Protein AF-G7WCB1-F1 (afdb_monomer_lite)

Radius of gyration: 24.81 Å; chains: 1; bounding box: 70×28×88 Å

Secondary structure (DSSP, 8-state):
-----------THHHHHHHHHHHHHHHHHHHHHHHHHHHHHHHHHHHHHHHHHHHHHHHHHSS-HHHHHHHHHHHHHHHHHHHHHHHHHHHHH-GGGEES---S-HHHHHHHHH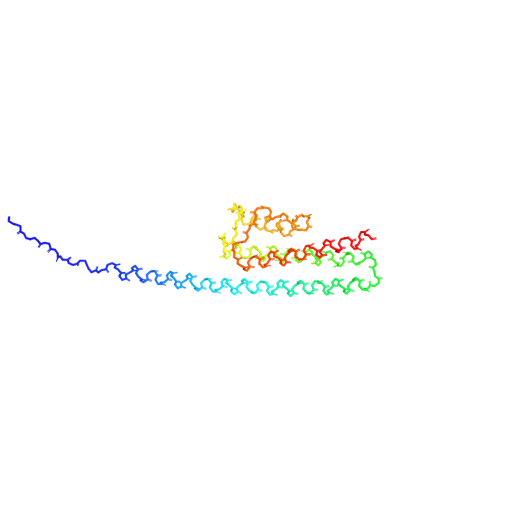HHHHHTTTT---TT-EE-SHHHHHHHHHHHHHHHHHHHHHHHHH-

Structure (mmCIF, N/CA/C/O backbone):
data_AF-G7WCB1-F1
#
_entry.id   AF-G7WCB1-F1
#
loop_
_atom_site.group_PDB
_atom_site.id
_atom_site.type_symbol
_atom_site.label_atom_id
_atom_site.label_alt_id
_atom_site.label_comp_id
_atom_site.label_asym_id
_atom_site.label_entity_id
_atom_site.label_seq_id
_atom_site.pdbx_PDB_ins_code
_atom_site.Cartn_x
_atom_site.Cartn_y
_atom_site.Cartn_z
_atom_site.occupancy
_atom_site.B_iso_or_equiv
_atom_site.auth_seq_id
_atom_site.auth_comp_id
_atom_site.auth_asym_id
_atom_site.auth_atom_id
_atom_site.pdbx_PDB_model_num
ATOM 1 N N . MET A 1 1 ? -50.004 7.196 64.448 1.00 37.66 1 MET A N 1
ATOM 2 C CA . MET A 1 1 ? -49.401 5.902 64.830 1.00 37.66 1 MET A CA 1
ATOM 3 C C . MET A 1 1 ? -48.931 5.221 63.552 1.00 37.66 1 MET A C 1
ATOM 5 O O . MET A 1 1 ? -49.702 5.126 62.610 1.00 37.66 1 MET A O 1
ATOM 9 N N . VAL A 1 2 ? -47.639 4.913 63.493 1.00 41.22 2 VAL A N 1
ATOM 10 C CA . VAL A 1 2 ? -46.861 4.456 62.329 1.00 41.22 2 VAL A CA 1
ATOM 11 C C . VAL A 1 2 ? -47.024 2.944 62.116 1.00 41.22 2 VAL A C 1
ATOM 13 O O . VAL A 1 2 ? -47.045 2.208 63.094 1.00 41.22 2 VAL A O 1
ATOM 16 N N . SER A 1 3 ? -47.085 2.483 60.862 1.00 39.31 3 SER A N 1
ATOM 17 C CA . SER A 1 3 ? -46.546 1.182 60.389 1.00 39.31 3 SER A CA 1
ATOM 18 C C . SER A 1 3 ? -46.687 1.111 58.855 1.00 39.31 3 SER A C 1
ATOM 20 O O . SER A 1 3 ? -47.781 1.040 58.312 1.00 39.31 3 SER A O 1
ATOM 22 N N . SER A 1 4 ? -45.626 1.465 58.122 1.00 43.16 4 SER A N 1
ATOM 23 C CA . SER A 1 4 ? -44.654 0.535 57.503 1.00 43.16 4 SER A CA 1
ATOM 24 C C . SER A 1 4 ? -45.212 -0.148 56.240 1.00 43.16 4 SER A C 1
ATOM 26 O O . SER A 1 4 ? -46.065 -1.021 56.328 1.00 43.16 4 SER A O 1
ATOM 28 N N . LEU A 1 5 ? -44.899 0.352 55.040 1.00 49.84 5 LEU A N 1
ATOM 29 C CA . LEU A 1 5 ? -43.699 0.032 54.239 1.00 49.84 5 LEU A CA 1
ATOM 30 C C . LEU A 1 5 ? -43.653 -1.419 53.722 1.00 49.84 5 LEU A C 1
ATOM 32 O O . LEU A 1 5 ? -43.781 -2.362 54.488 1.00 49.84 5 LEU A O 1
ATOM 36 N N . LEU A 1 6 ? -43.314 -1.525 52.427 1.00 45.75 6 LEU A N 1
ATOM 37 C CA . LEU A 1 6 ? -42.836 -2.702 51.677 1.00 45.75 6 LEU A CA 1
ATOM 38 C C . LEU A 1 6 ? -43.888 -3.544 50.938 1.00 45.75 6 LEU A C 1
ATOM 40 O O . LEU A 1 6 ? -44.102 -4.715 51.236 1.00 45.75 6 LEU A O 1
ATOM 44 N N . ARG A 1 7 ? -44.406 -3.007 49.823 1.00 41.66 7 ARG A N 1
ATOM 45 C CA . ARG A 1 7 ? -44.806 -3.854 48.686 1.00 41.66 7 ARG A CA 1
ATOM 46 C C . ARG A 1 7 ? -43.682 -3.883 47.649 1.00 41.66 7 ARG A C 1
ATOM 48 O O . ARG A 1 7 ? -43.536 -2.987 46.825 1.00 41.66 7 ARG A O 1
ATOM 55 N N . GLN A 1 8 ? -42.851 -4.909 47.815 1.00 41.31 8 GLN A N 1
ATOM 56 C CA . GLN A 1 8 ? -41.834 -5.472 46.924 1.00 41.31 8 GLN A CA 1
ATOM 57 C C . GLN A 1 8 ? -41.757 -4.893 45.496 1.00 41.31 8 GLN A C 1
ATOM 59 O O . GLN A 1 8 ? -42.521 -5.269 44.607 1.00 41.31 8 GLN A O 1
ATOM 64 N N . ARG A 1 9 ? -40.713 -4.094 45.236 1.00 43.03 9 ARG A N 1
ATOM 65 C CA . ARG A 1 9 ? -40.069 -4.050 43.915 1.00 43.03 9 ARG A CA 1
ATOM 66 C C . ARG A 1 9 ? -39.324 -5.373 43.716 1.00 43.03 9 ARG A C 1
ATOM 68 O O . ARG A 1 9 ? -38.321 -5.612 44.382 1.00 43.03 9 ARG A O 1
ATOM 75 N N . LYS A 1 10 ? -39.805 -6.223 42.805 1.00 44.78 10 LYS A N 1
ATOM 76 C CA . LYS A 1 10 ? -39.015 -7.327 42.231 1.00 44.78 10 LYS A CA 1
ATOM 77 C C . LYS A 1 10 ? -37.802 -6.766 41.457 1.00 44.78 10 LYS A C 1
ATOM 79 O O . LYS A 1 10 ? -37.859 -5.628 40.984 1.00 44.78 10 LYS A O 1
ATOM 84 N N . PRO A 1 11 ? -36.694 -7.521 41.372 1.00 43.47 11 PRO A N 1
ATOM 85 C CA . PRO A 1 11 ? -35.354 -6.966 41.221 1.00 43.47 11 PRO A CA 1
ATOM 86 C C . PRO A 1 11 ? -35.063 -6.507 39.787 1.00 43.47 11 PRO A C 1
ATOM 88 O O . PRO A 1 11 ? -35.188 -7.266 38.830 1.00 43.47 11 PRO A O 1
ATOM 91 N N . ARG A 1 12 ? -34.601 -5.257 39.663 1.00 48.31 12 ARG A N 1
ATOM 92 C CA . ARG A 1 12 ? -34.030 -4.653 38.442 1.00 48.31 12 ARG A CA 1
ATOM 93 C C . ARG A 1 12 ? -32.692 -5.285 38.010 1.00 48.31 12 ARG A C 1
ATOM 95 O O . ARG A 1 12 ? -32.191 -4.940 36.946 1.00 48.31 12 ARG A O 1
ATOM 102 N N . GLU A 1 13 ? -32.109 -6.179 38.808 1.00 49.97 13 GLU A N 1
ATOM 103 C CA . GLU A 1 13 ? -30.800 -6.796 38.534 1.00 49.97 13 GLU A CA 1
ATOM 104 C C . GLU A 1 13 ? -30.814 -7.735 37.326 1.00 49.97 13 GLU A C 1
ATOM 106 O O . GLU A 1 13 ? -29.880 -7.722 36.529 1.00 49.97 13 GLU A O 1
ATOM 111 N N . ASN A 1 14 ? -31.900 -8.486 37.124 1.00 45.72 14 ASN A N 1
ATOM 112 C CA . ASN A 1 14 ? -31.936 -9.514 36.080 1.00 45.72 14 ASN A CA 1
ATOM 113 C C . ASN A 1 14 ? -31.971 -8.920 34.655 1.00 45.72 14 ASN A C 1
ATOM 115 O O . ASN A 1 14 ? -31.494 -9.527 33.705 1.00 45.72 14 ASN A O 1
ATOM 119 N N . TYR A 1 15 ? -32.484 -7.693 34.507 1.00 46.84 15 TYR A N 1
ATOM 120 C CA . TYR A 1 15 ? -32.500 -6.982 33.223 1.00 46.84 15 TYR A CA 1
ATOM 121 C C . TYR A 1 15 ? -31.129 -6.378 32.888 1.00 46.84 15 TYR A C 1
ATOM 123 O O . TYR A 1 15 ? -30.715 -6.375 31.735 1.00 46.84 15 TYR A O 1
ATOM 131 N N . LYS A 1 16 ? -30.392 -5.903 33.902 1.00 45.62 16 LYS A N 1
ATOM 132 C CA . LYS A 1 16 ? -29.039 -5.356 33.728 1.00 45.62 16 LYS A CA 1
ATOM 133 C C . LYS A 1 16 ? -28.039 -6.441 33.327 1.00 45.62 16 LYS A C 1
ATOM 135 O O . LYS A 1 16 ? -27.214 -6.198 32.457 1.00 45.62 16 LYS A O 1
ATOM 140 N N . ASN A 1 17 ? -28.150 -7.633 33.916 1.00 47.75 17 ASN A N 1
ATOM 141 C CA . ASN A 1 17 ? -27.281 -8.757 33.570 1.00 47.75 17 ASN A CA 1
ATOM 142 C C . ASN A 1 17 ? -27.559 -9.296 32.165 1.00 47.75 17 ASN A C 1
ATOM 144 O O . ASN A 1 17 ? -26.605 -9.505 31.432 1.00 47.75 17 ASN A O 1
ATOM 148 N N . LYS A 1 18 ? -28.828 -9.403 31.744 1.00 46.19 18 LYS A N 1
ATOM 149 C CA . LYS A 1 18 ? -29.171 -9.801 30.367 1.00 46.19 18 LYS A CA 1
ATOM 150 C C . LYS A 1 18 ? -28.681 -8.814 29.310 1.00 46.19 18 LYS A C 1
ATOM 152 O O . LYS A 1 18 ? -28.130 -9.232 28.304 1.00 46.19 18 LYS A O 1
ATOM 157 N N . VAL A 1 19 ? -28.842 -7.511 29.553 1.00 56.75 19 VAL A N 1
ATOM 158 C CA . VAL A 1 19 ? -28.339 -6.475 28.635 1.00 56.75 19 VAL A CA 1
ATOM 159 C C . VAL A 1 19 ? -26.809 -6.488 28.592 1.00 56.75 19 VAL A C 1
ATOM 161 O O . VAL A 1 19 ? -26.233 -6.366 27.521 1.00 56.75 19 VAL A O 1
ATOM 164 N N . ASN A 1 20 ? -26.134 -6.694 29.725 1.00 49.81 20 ASN A N 1
ATOM 165 C CA . ASN A 1 20 ? -24.676 -6.816 29.749 1.00 49.81 20 ASN A CA 1
ATOM 166 C C . ASN A 1 20 ? -24.180 -8.109 29.078 1.00 49.81 20 ASN A C 1
ATOM 168 O O . ASN A 1 20 ? -23.150 -8.074 28.413 1.00 49.81 20 ASN A O 1
ATOM 172 N N . GLU A 1 21 ? -24.893 -9.230 29.205 1.00 52.34 21 GLU A N 1
ATOM 173 C CA . GLU A 1 21 ? -24.608 -10.470 28.469 1.00 52.34 21 GLU A CA 1
ATOM 174 C C . GLU A 1 21 ? -24.830 -10.300 26.963 1.00 52.34 21 GLU A C 1
ATOM 176 O O . GLU A 1 21 ? -23.947 -10.627 26.185 1.00 52.34 21 GLU A O 1
ATOM 181 N N . GLU A 1 22 ? -25.943 -9.715 26.524 1.00 50.59 22 GLU A N 1
ATOM 182 C CA . GLU A 1 22 ? -26.209 -9.498 25.094 1.00 50.59 22 GLU A CA 1
ATOM 183 C C . GLU A 1 22 ? -25.218 -8.501 24.468 1.00 50.59 22 GLU A C 1
ATOM 185 O O . GLU A 1 22 ? -24.702 -8.748 23.378 1.00 50.59 22 GLU A O 1
ATOM 190 N N . VAL A 1 23 ? -24.862 -7.426 25.183 1.00 55.69 23 VAL A N 1
ATOM 191 C CA . VAL A 1 23 ? -23.849 -6.451 24.741 1.00 55.69 23 VAL A CA 1
ATOM 192 C C . VAL A 1 23 ? -22.446 -7.060 24.754 1.00 55.69 23 VAL A C 1
ATOM 194 O O . VAL A 1 23 ? -21.667 -6.801 23.837 1.00 55.69 23 VAL A O 1
ATOM 197 N N . SER A 1 24 ? -22.106 -7.888 25.749 1.00 50.09 24 SER A N 1
ATOM 198 C CA . SER A 1 24 ? -20.805 -8.573 25.797 1.00 50.09 24 SER A CA 1
ATOM 199 C C . SER A 1 24 ? -20.681 -9.660 24.730 1.00 50.09 24 SER A C 1
ATOM 201 O O . SER A 1 24 ? -19.624 -9.788 24.124 1.00 50.09 24 SER A O 1
ATOM 203 N N . VAL A 1 25 ? -21.755 -10.385 24.415 1.00 50.66 25 VAL A N 1
ATOM 204 C CA . VAL A 1 25 ? -21.764 -11.385 23.340 1.00 50.66 25 VAL A CA 1
ATOM 205 C C . VAL A 1 25 ? -21.700 -10.710 21.966 1.00 50.66 25 VAL A C 1
ATOM 207 O O . VAL A 1 25 ? -20.874 -11.110 21.149 1.00 50.66 25 VAL A O 1
ATOM 210 N N . GLN A 1 26 ? -22.455 -9.629 21.725 1.00 49.19 26 GLN A N 1
ATOM 211 C CA . GLN A 1 26 ? -22.353 -8.860 20.476 1.00 49.19 26 GLN A CA 1
ATOM 212 C C . GLN A 1 26 ? -20.978 -8.211 20.294 1.00 49.19 26 GLN A C 1
ATOM 214 O O . GLN A 1 26 ? -20.417 -8.269 19.200 1.00 49.19 26 GLN A O 1
ATOM 219 N N . THR A 1 27 ? -20.386 -7.629 21.340 1.00 52.06 27 THR A N 1
ATOM 220 C CA . THR A 1 27 ? -19.023 -7.070 21.246 1.00 52.06 27 THR A CA 1
ATOM 221 C C . THR A 1 27 ? -17.968 -8.155 21.020 1.00 52.06 27 THR A C 1
ATOM 223 O O . THR A 1 27 ? -17.018 -7.927 20.272 1.00 52.06 27 THR A O 1
ATOM 226 N N . LEU A 1 28 ? -18.148 -9.355 21.577 1.00 46.34 28 LEU A N 1
ATOM 227 C CA . LEU A 1 28 ? -17.211 -10.473 21.429 1.00 46.34 28 LEU A CA 1
ATOM 228 C C . LEU A 1 28 ? -17.332 -11.181 20.065 1.00 46.34 28 LEU A C 1
ATOM 230 O O . LEU A 1 28 ? -16.314 -11.579 19.492 1.00 46.34 28 LEU A O 1
ATOM 234 N N . GLU A 1 29 ? -18.536 -11.278 19.492 1.00 52.03 29 GLU A N 1
ATOM 235 C CA . GLU A 1 29 ? -18.742 -11.733 18.108 1.00 52.03 29 GLU A CA 1
ATOM 236 C C . GLU A 1 29 ? -18.216 -10.721 17.085 1.00 52.03 29 GLU A C 1
ATOM 238 O O . GLU A 1 29 ? -17.501 -11.108 16.156 1.00 52.03 29 GLU A O 1
ATOM 243 N N . THR A 1 30 ? -18.474 -9.425 17.295 1.00 56.69 30 THR A N 1
ATOM 244 C CA . THR A 1 30 ? -17.937 -8.348 16.443 1.00 56.69 30 THR A CA 1
ATOM 245 C C . THR A 1 30 ? -16.406 -8.320 16.504 1.00 56.69 30 THR A C 1
ATOM 247 O O . THR A 1 30 ? -15.744 -8.199 15.476 1.00 56.69 30 THR A O 1
ATOM 250 N N . SER A 1 31 ? -15.826 -8.540 17.690 1.00 60.78 31 SER A N 1
ATOM 251 C CA . SER A 1 31 ? -14.376 -8.640 17.886 1.00 60.78 31 SER A CA 1
ATOM 252 C C . SER A 1 31 ? -13.768 -9.843 17.153 1.00 60.78 31 SER A C 1
ATOM 254 O O . SER A 1 31 ? -12.779 -9.689 16.439 1.00 60.78 31 SER A O 1
ATOM 256 N N . ARG A 1 32 ? -14.377 -11.038 17.231 1.00 67.50 32 ARG A N 1
ATOM 257 C CA . ARG A 1 32 ? -13.904 -12.215 16.471 1.00 67.50 32 ARG A CA 1
ATOM 258 C C . ARG A 1 32 ? -14.031 -12.039 14.958 1.00 67.50 32 ARG A C 1
ATOM 260 O O . ARG A 1 32 ? -13.155 -12.505 14.231 1.00 67.50 32 ARG A O 1
ATOM 267 N N . GLY A 1 33 ? -15.106 -11.409 14.483 1.00 72.75 33 GLY A N 1
ATOM 268 C CA . GLY A 1 33 ? -15.288 -11.085 13.065 1.00 72.75 33 GLY A CA 1
ATOM 269 C C . GLY A 1 33 ? -14.217 -10.120 12.558 1.00 72.75 33 GLY A C 1
ATOM 270 O O . GLY A 1 33 ? -13.627 -10.355 11.507 1.00 72.75 33 GLY A O 1
ATOM 271 N N . PHE A 1 34 ? -13.897 -9.103 13.357 1.00 78.75 34 PHE A N 1
ATOM 272 C CA . PHE A 1 34 ? -12.851 -8.129 13.064 1.00 78.75 34 PHE A CA 1
ATOM 273 C C . PHE A 1 34 ? -11.458 -8.769 12.953 1.00 78.75 34 PHE A C 1
ATOM 275 O O . PHE A 1 34 ? -10.773 -8.548 11.961 1.00 78.75 34 PHE A O 1
ATOM 282 N N . TYR A 1 35 ? -11.063 -9.649 13.881 1.00 78.31 35 TYR A N 1
ATOM 283 C CA . TYR A 1 35 ? -9.770 -10.349 13.779 1.00 78.31 35 TYR A CA 1
ATOM 284 C C . TYR A 1 35 ? -9.666 -11.255 12.545 1.00 78.31 35 TYR A C 1
ATOM 286 O O . TYR A 1 35 ? -8.594 -11.384 11.956 1.00 78.31 35 TYR A O 1
ATOM 294 N N . LYS A 1 36 ? -10.771 -11.893 12.138 1.00 82.44 36 LYS A N 1
ATOM 295 C CA . LYS A 1 36 ? -10.805 -12.682 10.897 1.00 82.44 36 LYS A CA 1
ATOM 296 C C . LYS A 1 36 ? -10.650 -11.797 9.664 1.00 82.44 36 LYS A C 1
ATOM 298 O O . LYS A 1 36 ? -9.974 -12.209 8.728 1.00 82.44 36 LYS A O 1
ATOM 303 N N . LEU A 1 37 ? -11.257 -10.609 9.673 1.00 85.62 37 LEU A N 1
ATOM 304 C CA . LEU A 1 37 ? -11.102 -9.624 8.608 1.00 85.62 37 LEU A CA 1
ATOM 305 C C . LEU A 1 37 ? -9.658 -9.117 8.536 1.00 85.62 37 LEU A C 1
ATOM 307 O O . LEU A 1 37 ? -9.081 -9.140 7.460 1.00 85.62 37 LEU A O 1
ATOM 311 N N . GLU A 1 38 ? -9.048 -8.743 9.664 1.00 83.12 38 GLU A N 1
ATOM 312 C CA . GLU A 1 38 ? -7.636 -8.334 9.705 1.00 83.12 38 GLU A CA 1
ATOM 313 C C . GLU A 1 38 ? -6.711 -9.421 9.148 1.00 83.12 38 GLU A C 1
ATOM 315 O O . GLU A 1 38 ? -5.827 -9.135 8.345 1.00 83.12 38 GLU A O 1
ATOM 320 N N . LEU A 1 39 ? -6.915 -10.678 9.551 1.00 86.12 39 LEU A N 1
ATOM 321 C CA . LEU A 1 39 ? -6.131 -11.799 9.038 1.00 86.12 39 LEU A CA 1
ATOM 322 C C . LEU A 1 39 ? -6.346 -11.997 7.531 1.00 86.12 39 LEU A C 1
ATOM 324 O O . LEU A 1 39 ? -5.386 -12.227 6.803 1.00 86.12 39 LEU A O 1
ATOM 328 N N . PHE A 1 40 ? -7.592 -11.903 7.064 1.00 89.06 40 PHE A N 1
ATOM 329 C CA . PHE A 1 40 ? -7.919 -12.022 5.646 1.00 89.06 40 PHE A CA 1
ATOM 330 C C . PHE A 1 40 ? -7.250 -10.928 4.811 1.00 89.06 40 PHE A C 1
ATOM 332 O O . PHE A 1 40 ? -6.674 -11.247 3.775 1.00 89.06 40 PHE A O 1
ATOM 339 N N . LEU A 1 41 ? -7.293 -9.675 5.275 1.00 88.00 41 LEU A N 1
ATOM 340 C CA . LEU A 1 41 ? -6.669 -8.547 4.587 1.00 88.00 41 LEU A CA 1
ATOM 341 C C . LEU A 1 41 ? -5.155 -8.734 4.514 1.00 88.00 41 LEU A C 1
ATOM 343 O O . LEU A 1 41 ? -4.638 -8.771 3.415 1.00 88.00 41 LEU A O 1
ATOM 347 N N . ASN A 1 42 ? -4.470 -9.028 5.625 1.00 87.19 42 ASN A N 1
ATOM 348 C CA . ASN A 1 42 ? -3.019 -9.282 5.580 1.00 87.19 42 ASN A CA 1
ATOM 349 C C . ASN A 1 42 ? -2.649 -10.446 4.632 1.00 87.19 42 ASN A C 1
ATOM 351 O O . ASN A 1 42 ? -1.691 -10.367 3.871 1.00 87.19 42 ASN A O 1
ATOM 355 N N . ILE A 1 43 ? -3.423 -11.542 4.612 1.00 89.81 43 ILE A N 1
ATOM 356 C CA . ILE A 1 43 ? -3.175 -12.641 3.658 1.00 89.81 43 ILE A CA 1
ATOM 357 C C . ILE A 1 43 ? -3.357 -12.164 2.209 1.00 89.81 43 ILE A C 1
ATOM 359 O O . ILE A 1 43 ? -2.562 -12.530 1.341 1.00 89.81 43 ILE A O 1
ATOM 363 N N . LEU A 1 44 ? -4.394 -11.368 1.941 1.00 89.81 44 LEU A N 1
ATOM 364 C CA . LEU A 1 44 ? -4.653 -10.794 0.623 1.00 89.81 44 LEU A CA 1
ATOM 365 C C . LEU A 1 44 ? -3.498 -9.883 0.188 1.00 89.81 44 LEU A C 1
ATOM 367 O O . LEU A 1 44 ? -2.994 -10.052 -0.923 1.00 89.81 44 LEU A O 1
ATOM 371 N N . SER A 1 45 ? -3.043 -8.995 1.071 1.00 87.56 45 SER A N 1
ATOM 372 C CA . SER A 1 45 ? -1.927 -8.078 0.850 1.00 87.56 45 SER A CA 1
ATOM 373 C C . SER A 1 45 ? -0.632 -8.837 0.544 1.00 87.56 45 SER A C 1
ATOM 375 O O . SER A 1 45 ? 0.028 -8.535 -0.448 1.00 87.56 45 SER A O 1
ATOM 377 N N . ILE A 1 46 ? -0.306 -9.901 1.290 1.00 89.50 46 ILE A N 1
ATOM 378 C CA . ILE A 1 46 ? 0.861 -10.763 1.013 1.00 89.50 46 ILE A CA 1
ATOM 379 C C . ILE A 1 46 ? 0.768 -11.410 -0.375 1.00 89.50 46 ILE A C 1
ATOM 381 O O . ILE A 1 46 ? 1.755 -11.437 -1.115 1.00 89.50 46 ILE A O 1
ATOM 385 N N . ILE A 1 47 ? -0.399 -11.947 -0.746 1.00 91.06 47 ILE A N 1
ATOM 386 C CA . ILE A 1 47 ? -0.598 -12.575 -2.062 1.00 91.06 47 ILE A CA 1
ATOM 387 C C . ILE A 1 47 ? -0.461 -11.531 -3.174 1.00 91.06 47 ILE A C 1
ATOM 389 O O . ILE A 1 47 ? 0.199 -11.791 -4.182 1.00 91.06 47 ILE A O 1
ATOM 393 N N . ALA A 1 48 ? -1.050 -10.350 -2.987 1.00 89.50 48 ALA A N 1
ATOM 394 C CA . ALA A 1 48 ? -0.967 -9.247 -3.934 1.00 89.50 48 ALA A CA 1
ATOM 395 C C . ALA A 1 48 ? 0.477 -8.751 -4.097 1.00 89.50 48 ALA A C 1
ATOM 397 O O . ALA A 1 48 ? 0.932 -8.555 -5.224 1.00 89.50 48 ALA A O 1
ATOM 398 N N . LEU A 1 49 ? 1.224 -8.637 -2.995 1.00 88.81 49 LEU A N 1
ATOM 399 C CA . LEU A 1 49 ? 2.644 -8.295 -2.991 1.00 88.81 49 LEU A CA 1
ATOM 400 C C . LEU A 1 49 ? 3.473 -9.326 -3.750 1.00 88.81 49 LEU A C 1
ATOM 402 O O . LEU A 1 49 ? 4.211 -8.962 -4.661 1.00 88.81 49 LEU A O 1
ATOM 406 N N . ALA A 1 50 ? 3.314 -10.611 -3.430 1.00 89.25 50 ALA A N 1
ATOM 407 C CA . ALA A 1 50 ? 4.034 -11.685 -4.104 1.00 89.25 50 ALA A CA 1
ATOM 408 C C . ALA A 1 50 ? 3.727 -11.717 -5.611 1.00 89.25 50 ALA A C 1
ATOM 410 O O . ALA A 1 50 ? 4.644 -11.843 -6.424 1.00 89.25 50 ALA A O 1
ATOM 411 N N . GLY A 1 51 ? 2.454 -11.551 -5.989 1.00 88.00 51 GLY A N 1
ATOM 412 C CA . GLY A 1 51 ? 2.027 -11.461 -7.384 1.00 88.00 51 GLY A CA 1
ATOM 413 C C . GLY A 1 51 ? 2.620 -10.248 -8.102 1.00 88.00 51 GLY A C 1
ATOM 414 O O . GLY A 1 51 ? 3.142 -10.385 -9.208 1.00 88.00 51 GLY A O 1
ATOM 415 N N . CYS A 1 52 ? 2.617 -9.079 -7.455 1.00 88.25 52 CYS A N 1
ATOM 416 C CA . CYS A 1 52 ? 3.238 -7.866 -7.980 1.00 88.25 52 CYS A CA 1
ATOM 417 C C . CYS A 1 52 ? 4.745 -8.056 -8.185 1.00 88.25 52 CYS A C 1
ATOM 419 O O . CYS A 1 52 ? 5.261 -7.758 -9.258 1.00 88.25 52 CYS A O 1
ATOM 421 N N . THR A 1 53 ? 5.465 -8.577 -7.190 1.00 85.94 53 THR A N 1
ATOM 422 C CA . THR A 1 53 ? 6.910 -8.810 -7.296 1.00 85.94 53 THR A CA 1
ATOM 423 C C . THR A 1 53 ? 7.240 -9.829 -8.386 1.00 85.94 53 THR A C 1
ATOM 425 O O . THR A 1 53 ? 8.183 -9.608 -9.143 1.00 85.94 53 THR A O 1
ATOM 428 N N . ALA A 1 54 ? 6.461 -10.909 -8.513 1.00 87.81 54 ALA A N 1
ATOM 429 C CA . ALA A 1 54 ? 6.640 -11.901 -9.573 1.00 87.81 54 ALA A CA 1
ATOM 430 C C . ALA A 1 54 ? 6.427 -11.290 -10.967 1.00 87.81 54 ALA A C 1
ATOM 432 O O . ALA A 1 54 ? 7.276 -11.453 -11.840 1.00 87.81 54 ALA A O 1
ATOM 433 N N . TYR A 1 55 ? 5.349 -10.523 -11.148 1.00 87.44 55 TYR A N 1
ATOM 434 C CA . TYR A 1 55 ? 5.059 -9.834 -12.405 1.00 87.44 55 TYR A CA 1
ATOM 435 C C . TYR A 1 55 ? 6.162 -8.837 -12.780 1.00 87.44 55 TYR A C 1
ATOM 437 O O . TYR A 1 55 ? 6.672 -8.850 -13.898 1.00 87.44 55 TYR A O 1
ATOM 445 N N . VAL A 1 56 ? 6.591 -8.002 -11.828 1.00 85.06 56 VAL A N 1
ATOM 446 C CA . VAL A 1 56 ? 7.676 -7.042 -12.067 1.00 85.06 56 VAL A CA 1
ATOM 447 C C . VAL A 1 56 ? 8.990 -7.757 -12.382 1.00 85.06 56 VAL A C 1
ATOM 449 O O . VAL A 1 56 ? 9.724 -7.315 -13.263 1.00 85.06 56 VAL A O 1
ATOM 452 N N . TYR A 1 57 ? 9.292 -8.869 -11.710 1.00 84.38 57 TYR A N 1
ATOM 453 C CA . TYR A 1 57 ? 10.482 -9.665 -12.003 1.00 84.38 57 TYR A CA 1
ATOM 454 C C . TYR A 1 57 ? 10.469 -10.219 -13.436 1.00 84.38 57 TYR A C 1
ATOM 456 O O . TYR A 1 57 ? 11.490 -10.151 -14.125 1.00 84.38 57 TYR A O 1
ATOM 464 N N . GLU A 1 58 ? 9.328 -10.731 -13.908 1.00 84.00 58 GLU A N 1
ATOM 465 C CA . GLU A 1 58 ? 9.174 -11.206 -15.289 1.00 84.00 58 GLU A CA 1
ATOM 466 C C . GLU A 1 58 ? 9.351 -10.075 -16.309 1.00 84.00 58 GLU A C 1
ATOM 468 O O . GLU A 1 58 ? 10.103 -10.234 -17.275 1.00 84.00 58 GLU A O 1
ATOM 473 N N . GLU A 1 59 ? 8.747 -8.913 -16.059 1.00 82.62 59 GLU A N 1
ATOM 474 C CA . GLU A 1 59 ? 8.883 -7.737 -16.925 1.00 82.62 59 GLU A CA 1
ATOM 475 C C . GLU A 1 59 ? 10.324 -7.205 -16.971 1.00 82.62 59 GLU A C 1
ATOM 477 O O . GLU A 1 59 ? 10.841 -6.887 -18.043 1.00 82.62 59 GLU A O 1
ATOM 482 N N . ILE A 1 60 ? 11.029 -7.169 -15.834 1.00 76.38 60 ILE A N 1
ATOM 483 C CA . ILE A 1 60 ? 12.445 -6.764 -15.788 1.00 76.38 60 ILE A CA 1
ATOM 484 C C . ILE A 1 60 ? 13.329 -7.754 -16.560 1.00 76.38 60 ILE A C 1
ATOM 486 O O . ILE A 1 60 ? 14.284 -7.338 -17.222 1.00 76.38 60 ILE A O 1
ATOM 490 N N . LYS A 1 61 ? 13.015 -9.054 -16.507 1.00 76.75 61 LYS A N 1
ATOM 491 C CA . LYS A 1 61 ? 13.771 -10.106 -17.200 1.00 76.75 61 LYS A CA 1
ATOM 492 C C . LYS A 1 61 ? 13.571 -10.089 -18.724 1.00 76.75 61 LYS A C 1
ATOM 494 O O . LYS A 1 61 ? 14.457 -10.544 -19.445 1.00 76.75 61 LYS A O 1
ATOM 499 N N . GLY A 1 62 ? 12.441 -9.586 -19.228 1.00 66.75 62 GLY A N 1
ATOM 500 C CA . GLY A 1 62 ? 12.140 -9.498 -20.665 1.00 66.75 62 GLY A CA 1
ATOM 501 C C . GLY A 1 62 ? 12.813 -8.306 -21.359 1.00 66.75 62 GLY A C 1
ATOM 502 O O . GLY A 1 62 ? 12.929 -7.244 -20.772 1.00 66.75 62 GLY A O 1
ATOM 503 N N . ASP A 1 63 ? 13.248 -8.434 -22.615 1.00 57.91 63 ASP A N 1
ATOM 504 C CA . ASP A 1 63 ? 14.201 -7.543 -23.326 1.00 57.91 63 ASP A CA 1
ATOM 505 C C . ASP A 1 63 ? 13.653 -6.180 -23.852 1.00 57.91 63 ASP A C 1
ATOM 507 O O . ASP A 1 63 ? 13.864 -5.804 -25.005 1.00 57.91 63 ASP A O 1
ATOM 511 N N . GLY A 1 64 ? 12.916 -5.399 -23.047 1.00 56.69 64 GLY A N 1
ATOM 512 C CA . GLY A 1 64 ? 12.197 -4.210 -23.550 1.00 56.69 64 GLY A CA 1
ATOM 513 C C . GLY A 1 64 ? 12.295 -2.921 -22.729 1.00 56.69 64 GLY A C 1
ATOM 514 O O . GLY A 1 64 ? 11.353 -2.614 -22.022 1.00 56.69 64 GLY A O 1
ATOM 515 N N . GLY A 1 65 ? 13.338 -2.098 -22.912 1.00 65.19 65 GLY A N 1
ATOM 516 C CA . GLY A 1 65 ? 13.573 -0.782 -22.262 1.00 65.19 65 GLY A CA 1
ATOM 517 C C . GLY A 1 65 ? 12.348 0.039 -21.783 1.00 65.19 65 GLY A C 1
ATOM 518 O O . GLY A 1 65 ? 11.770 -0.254 -20.744 1.00 65.19 65 GLY A O 1
ATOM 519 N N . ILE A 1 66 ? 11.950 1.110 -22.487 1.00 63.66 66 ILE A N 1
ATOM 520 C CA . ILE A 1 66 ? 10.879 2.046 -22.038 1.00 63.66 66 ILE A CA 1
ATOM 521 C C . ILE A 1 66 ? 9.502 1.359 -21.893 1.00 63.66 66 ILE A C 1
ATOM 523 O O . ILE A 1 66 ? 8.660 1.791 -21.104 1.00 63.66 66 ILE A O 1
ATOM 527 N N . ARG A 1 67 ? 9.273 0.251 -22.610 1.00 67.88 67 ARG A N 1
ATOM 528 C CA . ARG A 1 67 ? 8.041 -0.549 -22.508 1.00 67.88 67 ARG A CA 1
ATOM 529 C C . ARG A 1 67 ? 7.860 -1.198 -21.130 1.00 67.88 67 ARG A C 1
ATOM 531 O O . ARG A 1 67 ? 6.721 -1.265 -20.678 1.00 67.88 67 ARG A O 1
ATOM 538 N N . ARG A 1 68 ? 8.946 -1.572 -20.438 1.00 71.31 68 ARG A N 1
ATOM 539 C CA . ARG A 1 68 ? 8.904 -2.075 -19.049 1.00 71.31 68 ARG A CA 1
ATOM 540 C C . ARG A 1 68 ? 8.267 -1.062 -18.098 1.00 71.31 68 ARG A C 1
ATOM 542 O O . ARG A 1 68 ? 7.435 -1.421 -17.273 1.00 71.31 68 ARG A O 1
ATOM 549 N N . PHE A 1 69 ? 8.601 0.221 -18.245 1.00 68.06 69 PHE A N 1
ATOM 550 C CA . PHE A 1 69 ? 8.103 1.274 -17.353 1.00 68.06 69 PHE A CA 1
ATOM 551 C C . PHE A 1 69 ? 6.583 1.457 -17.487 1.00 68.06 69 PHE A C 1
ATOM 553 O O . PHE A 1 69 ? 5.870 1.571 -16.492 1.00 68.06 69 PHE A O 1
ATOM 560 N N . ALA A 1 70 ? 6.074 1.397 -18.720 1.00 73.38 70 ALA A N 1
ATOM 561 C CA . ALA A 1 70 ? 4.642 1.469 -18.998 1.00 73.38 70 ALA A CA 1
ATOM 562 C C . ALA 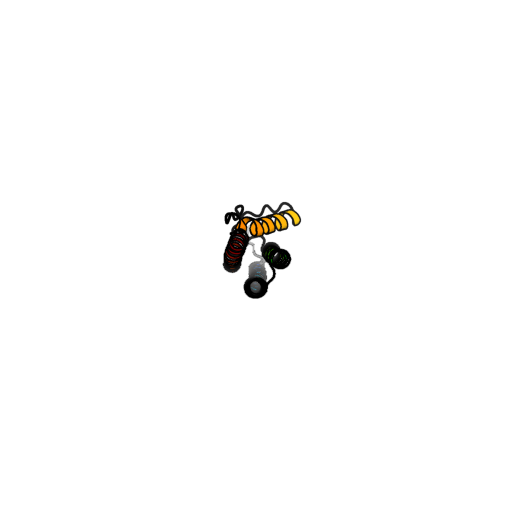A 1 70 ? 3.853 0.255 -18.465 1.00 73.38 70 ALA A C 1
ATOM 564 O O . ALA A 1 70 ? 2.657 0.385 -18.217 1.00 73.38 70 ALA A O 1
ATOM 565 N N . ALA A 1 71 ? 4.505 -0.897 -18.270 1.00 76.38 71 ALA A N 1
ATOM 566 C CA . ALA A 1 71 ? 3.889 -2.109 -17.723 1.00 76.38 71 ALA A CA 1
ATOM 567 C C . ALA A 1 71 ? 3.963 -2.185 -16.182 1.00 76.38 71 ALA A C 1
ATOM 569 O O . ALA A 1 71 ? 3.024 -2.651 -15.533 1.00 76.38 71 ALA A O 1
ATOM 570 N N . VAL A 1 72 ? 5.052 -1.697 -15.579 1.00 81.75 72 VAL A N 1
ATOM 571 C CA . VAL A 1 72 ? 5.282 -1.767 -14.124 1.00 81.75 72 VAL A CA 1
ATOM 572 C C . VAL A 1 72 ? 4.522 -0.676 -13.363 1.00 81.75 72 VAL A C 1
ATOM 574 O O . VAL A 1 72 ? 3.938 -0.964 -12.318 1.00 81.75 72 VAL A O 1
ATOM 577 N N . VAL A 1 73 ? 4.460 0.555 -13.888 1.00 82.88 73 VAL A N 1
ATOM 578 C CA . VAL A 1 73 ? 3.808 1.689 -13.198 1.00 82.88 73 VAL A CA 1
ATOM 579 C C . VAL A 1 73 ? 2.329 1.429 -12.874 1.00 82.88 73 VAL A C 1
ATOM 581 O O . VAL A 1 73 ? 1.953 1.629 -11.718 1.00 82.88 73 VAL A O 1
ATOM 584 N N . PRO A 1 74 ? 1.479 0.948 -13.805 1.00 84.81 74 PRO A N 1
ATOM 585 C CA . PRO A 1 74 ? 0.082 0.651 -13.486 1.00 84.81 74 PRO A CA 1
ATOM 586 C C . PRO A 1 74 ? -0.059 -0.395 -12.379 1.00 84.81 74 PRO A C 1
ATOM 588 O O . PRO A 1 74 ? -0.918 -0.258 -11.514 1.00 84.81 74 PRO A O 1
ATOM 591 N N . THR A 1 75 ? 0.814 -1.405 -12.373 1.00 85.56 75 THR A N 1
ATOM 592 C CA . THR A 1 75 ? 0.812 -2.475 -11.366 1.00 85.56 75 THR A CA 1
ATOM 593 C C . THR A 1 75 ? 1.114 -1.921 -9.976 1.00 85.56 75 THR A C 1
ATOM 595 O O . THR A 1 75 ? 0.382 -2.201 -9.031 1.00 85.56 75 THR A O 1
ATOM 598 N N . VAL A 1 76 ? 2.131 -1.060 -9.858 1.00 85.00 76 VAL A N 1
ATOM 599 C CA . VAL A 1 76 ? 2.464 -0.384 -8.595 1.00 85.00 76 VAL A CA 1
ATOM 600 C C . VAL A 1 76 ? 1.301 0.484 -8.112 1.00 85.00 76 VAL A C 1
ATOM 602 O O . VAL A 1 76 ? 0.923 0.410 -6.947 1.00 85.00 76 VAL A O 1
ATOM 605 N N . VAL A 1 77 ? 0.685 1.257 -9.012 1.00 85.31 77 VAL A N 1
ATOM 606 C CA . VAL A 1 77 ? -0.468 2.109 -8.683 1.00 85.31 77 VAL A CA 1
ATOM 607 C C . VAL A 1 77 ? -1.649 1.279 -8.170 1.00 85.31 77 VAL A C 1
ATOM 609 O O . VAL A 1 77 ? -2.267 1.659 -7.179 1.00 85.31 77 VAL A O 1
ATOM 612 N N . ILE A 1 78 ? -1.943 0.132 -8.789 1.00 87.75 78 ILE A N 1
ATOM 613 C CA . ILE A 1 78 ? -3.021 -0.767 -8.349 1.00 87.75 78 ILE A CA 1
ATOM 614 C C . ILE A 1 78 ? -2.786 -1.263 -6.918 1.00 87.75 78 ILE A C 1
ATOM 616 O O . ILE A 1 78 ? -3.729 -1.291 -6.131 1.00 87.75 78 ILE A O 1
ATOM 620 N N . ILE A 1 79 ? -1.548 -1.613 -6.560 1.00 87.19 79 ILE A N 1
ATOM 621 C CA . ILE A 1 79 ? -1.221 -2.076 -5.205 1.00 87.19 79 ILE A CA 1
ATOM 622 C C . ILE A 1 79 ? -1.348 -0.947 -4.171 1.00 87.19 79 ILE A C 1
ATOM 624 O O . ILE A 1 79 ? -1.882 -1.181 -3.092 1.00 87.19 79 ILE A O 1
ATOM 628 N N . ILE A 1 80 ? -0.964 0.291 -4.506 1.00 85.62 80 ILE A N 1
ATOM 629 C CA . ILE A 1 80 ? -1.196 1.458 -3.628 1.00 85.62 80 ILE A CA 1
ATOM 630 C C . ILE A 1 80 ? -2.700 1.643 -3.372 1.00 85.62 80 ILE A C 1
ATOM 632 O O . ILE A 1 80 ? -3.137 1.844 -2.240 1.00 85.62 80 ILE A O 1
ATOM 636 N N . PHE A 1 81 ? -3.526 1.532 -4.418 1.00 85.00 81 PHE A N 1
ATOM 637 C CA . PHE A 1 81 ? -4.981 1.604 -4.259 1.00 85.00 81 PHE A CA 1
ATOM 638 C C . PHE A 1 81 ? -5.550 0.441 -3.440 1.00 85.00 81 PHE A C 1
ATOM 640 O O . PHE A 1 81 ? -6.515 0.647 -2.702 1.00 85.00 81 PHE A O 1
ATOM 647 N N . LEU A 1 82 ? -4.964 -0.755 -3.547 1.00 88.06 82 LEU A N 1
ATOM 648 C CA . LEU A 1 82 ? -5.342 -1.903 -2.728 1.00 88.06 82 LEU A CA 1
ATOM 649 C C . LEU A 1 82 ? -5.116 -1.594 -1.243 1.00 88.06 82 LEU A C 1
ATOM 651 O O . LEU A 1 82 ? -6.088 -1.614 -0.492 1.00 88.06 82 LEU A O 1
ATOM 655 N N . PHE A 1 83 ? -3.906 -1.201 -0.837 1.00 85.44 83 PHE A N 1
ATOM 656 C CA . PHE A 1 83 ? -3.613 -0.854 0.561 1.00 85.44 83 PHE A CA 1
ATOM 657 C C . PHE A 1 83 ? -4.501 0.281 1.084 1.00 85.44 83 PHE A C 1
ATOM 659 O O . PHE A 1 83 ? -5.092 0.169 2.160 1.00 85.44 83 PHE A O 1
ATOM 666 N N . ALA A 1 84 ? -4.701 1.339 0.291 1.00 83.69 84 ALA A N 1
ATOM 667 C CA . ALA A 1 84 ? -5.622 2.420 0.640 1.00 83.69 84 ALA A CA 1
ATOM 668 C C . ALA A 1 84 ? -7.054 1.909 0.898 1.00 83.69 84 ALA A C 1
ATOM 670 O O . ALA A 1 84 ? -7.722 2.344 1.840 1.00 83.69 84 ALA A O 1
ATOM 671 N N . SER A 1 85 ? -7.529 0.961 0.082 1.00 84.81 85 SER A N 1
ATOM 672 C CA . SER A 1 85 ? -8.852 0.353 0.243 1.00 84.81 85 SER A CA 1
ATOM 673 C C . SER A 1 85 ? -8.949 -0.551 1.476 1.00 84.81 85 SER A C 1
ATOM 675 O O . SER A 1 85 ? -9.974 -0.535 2.157 1.00 84.81 85 SER A O 1
ATOM 677 N N . GLU A 1 86 ? -7.886 -1.283 1.815 1.00 85.75 86 GLU A N 1
ATOM 678 C CA . GLU A 1 86 ? -7.820 -2.146 2.998 1.00 85.75 86 GLU A CA 1
ATOM 679 C C . GLU A 1 86 ? -7.822 -1.310 4.281 1.00 85.75 86 GLU A C 1
ATOM 681 O O . GLU A 1 86 ? -8.594 -1.581 5.206 1.00 85.75 86 GLU A O 1
ATOM 686 N N . HIS A 1 87 ? -7.044 -0.227 4.300 1.00 82.50 87 HIS A N 1
ATOM 687 C CA . HIS A 1 87 ? -7.056 0.757 5.376 1.00 82.50 87 HIS A CA 1
ATOM 688 C C . HIS A 1 87 ? -8.423 1.419 5.537 1.00 82.50 87 HIS A C 1
ATOM 690 O O . HIS A 1 87 ? -8.927 1.530 6.657 1.00 82.50 87 HIS A O 1
ATOM 696 N N . TYR A 1 88 ? -9.057 1.815 4.432 1.00 83.31 88 TYR A N 1
ATOM 697 C CA . TYR A 1 88 ? -10.403 2.376 4.469 1.00 83.31 88 TYR A CA 1
ATOM 698 C C . TYR A 1 88 ? -11.420 1.364 5.001 1.00 83.31 88 TYR A C 1
ATOM 700 O O . TYR A 1 88 ? -12.223 1.699 5.870 1.00 83.31 88 TYR A O 1
ATOM 708 N N . LEU A 1 89 ? -11.355 0.106 4.560 1.00 82.06 89 LEU A N 1
ATOM 709 C CA . LEU A 1 89 ? -12.240 -0.952 5.040 1.00 82.06 89 LEU A CA 1
ATOM 710 C C . LEU A 1 89 ? -12.070 -1.179 6.550 1.00 82.06 89 LEU A C 1
ATOM 712 O O . LEU A 1 89 ? -13.064 -1.200 7.278 1.00 82.06 89 LEU A O 1
ATOM 716 N N . LEU A 1 90 ? -10.832 -1.263 7.044 1.00 80.75 90 LEU A N 1
ATOM 717 C CA . LEU A 1 90 ? -10.552 -1.380 8.478 1.00 80.75 90 LEU A CA 1
ATOM 718 C C . LEU A 1 90 ? -11.061 -0.168 9.265 1.00 80.75 90 LEU A C 1
ATOM 720 O O . LEU A 1 90 ? -11.640 -0.339 10.339 1.00 80.75 90 LEU A O 1
ATOM 724 N N . TYR A 1 91 ? -10.912 1.037 8.714 1.00 75.56 91 TYR A N 1
ATOM 725 C CA . TYR A 1 91 ? -11.442 2.259 9.308 1.00 75.56 91 TYR A CA 1
ATOM 726 C C . TYR A 1 91 ? -12.979 2.271 9.355 1.00 75.56 91 TYR A C 1
ATOM 728 O O . TYR A 1 91 ? -13.554 2.647 10.373 1.00 75.56 91 TYR A O 1
ATOM 736 N N . THR A 1 92 ? -13.668 1.799 8.308 1.00 77.38 92 THR A N 1
ATOM 737 C CA . THR A 1 92 ? -15.143 1.739 8.301 1.00 77.38 92 THR A CA 1
ATOM 738 C C . THR A 1 92 ? -15.709 0.741 9.312 1.00 77.38 92 THR A C 1
ATOM 740 O O . THR A 1 92 ? -16.739 1.008 9.928 1.00 77.38 92 THR A O 1
ATOM 743 N N . VAL A 1 93 ? -15.039 -0.398 9.508 1.00 76.75 93 VAL A N 1
ATOM 744 C CA . VAL A 1 93 ? -15.479 -1.440 10.449 1.00 76.75 93 VAL A CA 1
ATOM 745 C C . VAL A 1 93 ? -15.089 -1.089 11.886 1.00 76.75 93 VAL A C 1
ATOM 747 O O . VAL A 1 93 ? -15.823 -1.399 12.823 1.00 76.75 93 VAL A O 1
ATOM 750 N N . CYS A 1 94 ? -13.950 -0.422 12.074 1.00 72.06 94 CYS A N 1
ATOM 751 C CA . CYS A 1 94 ? -13.464 0.016 13.374 1.00 72.06 94 CYS A CA 1
ATOM 752 C C . CYS A 1 94 ? -12.829 1.417 13.286 1.00 72.06 94 CYS A C 1
ATOM 754 O O . CYS A 1 94 ? -11.602 1.548 13.223 1.00 72.06 94 CYS A O 1
ATOM 756 N N . PRO A 1 95 ? -13.629 2.493 13.383 1.00 66.38 95 PRO A N 1
ATOM 757 C CA . PRO A 1 95 ? -13.100 3.858 13.342 1.00 66.38 95 PRO A CA 1
ATOM 758 C C . PRO A 1 95 ? -12.192 4.178 14.541 1.00 66.38 95 PRO A C 1
ATOM 760 O O . PRO A 1 95 ? -11.350 5.064 14.464 1.00 66.38 95 PRO A O 1
ATOM 763 N N . GLY A 1 96 ? -12.312 3.430 15.648 1.00 68.88 96 GLY A N 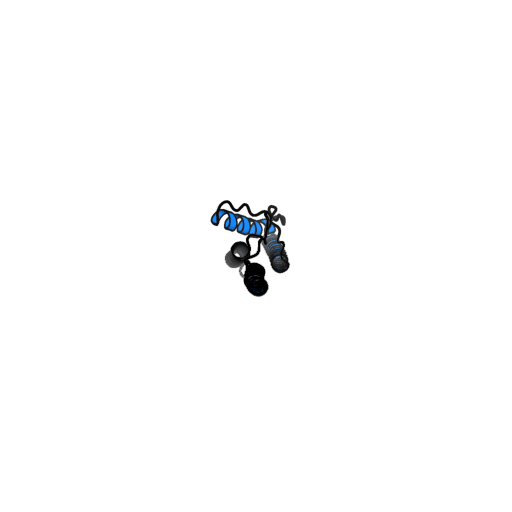1
ATOM 764 C CA . GLY A 1 96 ? -11.426 3.539 16.813 1.00 68.88 96 GLY A CA 1
ATOM 765 C C . GLY A 1 96 ? -10.083 2.806 16.681 1.00 68.88 96 GLY A C 1
ATOM 766 O O . GLY A 1 96 ? -9.259 2.897 17.592 1.00 68.88 96 GLY A O 1
ATOM 767 N N . CYS A 1 97 ? -9.860 2.068 15.588 1.00 70.56 97 CYS A N 1
ATOM 768 C CA . CYS A 1 97 ? -8.641 1.289 15.371 1.00 70.56 97 CYS A CA 1
ATOM 769 C C . CYS A 1 97 ? -7.485 2.118 14.785 1.00 70.56 97 CYS A C 1
ATOM 771 O O . CYS A 1 97 ? -6.336 1.673 14.854 1.00 70.56 97 CYS A O 1
ATOM 773 N N . TYR A 1 98 ? -7.767 3.329 14.295 1.00 70.12 98 TYR A N 1
ATOM 774 C CA . TYR A 1 98 ? -6.775 4.293 13.823 1.00 70.12 98 TYR A CA 1
ATOM 775 C C . TYR A 1 98 ? -6.835 5.580 14.653 1.00 70.12 98 TY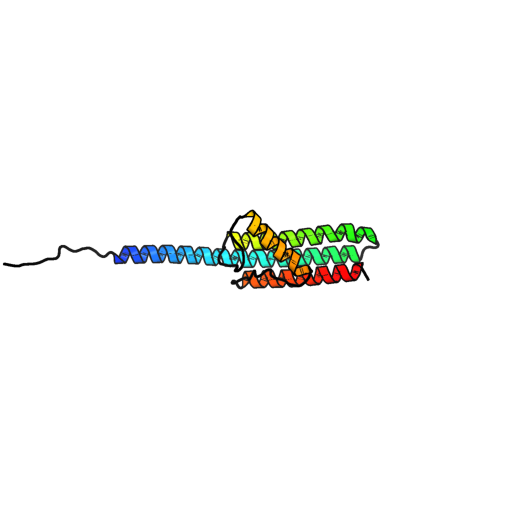R A C 1
ATOM 777 O O . TYR A 1 98 ? -7.914 6.104 14.924 1.00 70.12 98 TYR A O 1
ATOM 785 N N . GLU A 1 99 ? -5.681 6.103 15.061 1.00 70.06 99 GLU A N 1
ATOM 786 C CA . GLU A 1 99 ? -5.562 7.489 15.538 1.00 70.06 99 GLU A CA 1
ATOM 787 C C . GLU A 1 99 ? -5.174 8.399 14.378 1.00 70.06 99 GLU A C 1
ATOM 789 O O . GLU A 1 99 ? -4.568 7.925 13.427 1.00 70.06 99 GLU A O 1
ATOM 794 N N . GLY A 1 100 ? -5.507 9.691 14.449 1.00 64.06 100 GLY A N 1
ATOM 795 C CA . GLY A 1 100 ? -5.039 10.699 13.485 1.00 64.06 100 GLY A CA 1
ATOM 796 C C . GLY A 1 100 ? -5.909 10.909 12.240 1.00 64.06 100 GLY A C 1
ATOM 797 O O . GLY A 1 100 ? -5.665 11.856 11.498 1.00 64.06 100 GLY A O 1
ATOM 798 N N . VAL A 1 101 ? -6.955 10.104 12.019 1.00 66.69 101 VAL A N 1
ATOM 799 C CA . VAL A 1 101 ? -7.889 10.304 10.894 1.00 66.69 101 VAL A CA 1
ATOM 800 C C . VAL A 1 101 ? -8.919 11.382 11.253 1.00 66.69 101 VAL A C 1
ATOM 802 O O . VAL A 1 101 ? -9.726 11.215 12.171 1.00 66.69 101 VAL A O 1
ATOM 805 N N . ALA A 1 102 ? -8.883 12.510 10.540 1.00 57.84 102 ALA A N 1
ATOM 806 C CA . ALA A 1 102 ? -9.815 13.618 10.723 1.00 57.84 102 ALA A CA 1
ATOM 807 C C . ALA A 1 102 ? -11.182 13.282 10.100 1.00 57.84 102 ALA A C 1
ATOM 809 O O . ALA A 1 102 ? -11.415 13.600 8.937 1.00 57.84 102 ALA A O 1
ATOM 810 N N . GLY A 1 103 ? -12.068 12.668 10.894 1.00 57.09 103 GLY A N 1
ATOM 811 C CA . GLY A 1 103 ? -13.407 12.179 10.519 1.00 57.09 103 GLY A CA 1
ATOM 812 C C . GLY A 1 103 ? -14.431 13.252 10.125 1.00 57.09 103 GLY A C 1
ATOM 813 O O . GLY A 1 103 ? -15.538 13.291 10.660 1.00 57.09 103 GLY A O 1
ATOM 814 N N . ASN A 1 104 ? -14.071 14.144 9.205 1.00 64.00 104 ASN A N 1
ATOM 815 C CA . ASN A 1 104 ? -14.925 15.225 8.720 1.00 64.00 104 ASN A CA 1
ATOM 816 C C . ASN A 1 104 ? -15.715 14.830 7.455 1.00 64.00 104 ASN A C 1
ATOM 818 O O . ASN A 1 104 ? -16.699 15.493 7.132 1.00 64.00 104 ASN A O 1
ATOM 822 N N . SER A 1 105 ? -15.305 13.783 6.721 1.00 72.19 105 SER A N 1
ATOM 823 C CA . SER A 1 105 ? -16.001 13.271 5.526 1.00 72.19 105 SER A CA 1
ATOM 824 C C . SER A 1 105 ? -15.437 11.916 5.088 1.00 72.19 105 SER A C 1
ATOM 826 O O . SER A 1 105 ? -14.223 11.766 5.027 1.00 72.19 105 SER A O 1
ATOM 828 N N . ALA A 1 106 ? -16.294 10.989 4.641 1.00 66.19 106 ALA A N 1
ATOM 829 C CA . ALA A 1 106 ? -15.885 9.669 4.141 1.00 66.19 106 ALA A CA 1
ATOM 830 C C . ALA A 1 106 ? -14.872 9.731 2.978 1.00 66.19 106 ALA A C 1
ATOM 832 O O . ALA A 1 106 ? -14.001 8.873 2.863 1.00 66.19 106 ALA A O 1
ATOM 833 N N . ILE A 1 107 ? -14.970 10.760 2.127 1.00 67.88 107 ILE A N 1
ATOM 834 C CA . ILE A 1 107 ? -14.011 10.998 1.037 1.00 67.88 107 ILE A CA 1
ATOM 835 C C . ILE A 1 107 ? -12.693 11.543 1.601 1.00 67.88 107 ILE A C 1
ATOM 837 O O . ILE A 1 107 ? -11.626 11.174 1.126 1.00 67.88 107 ILE A O 1
ATOM 841 N N . GLY A 1 108 ? -12.762 12.395 2.628 1.00 66.19 108 GLY A N 1
ATOM 842 C CA . GLY A 1 108 ? -11.581 12.903 3.328 1.00 66.19 108 GLY A CA 1
ATOM 843 C C . GLY A 1 108 ? -10.823 11.791 4.051 1.00 66.19 108 GLY A C 1
ATOM 844 O O . GLY A 1 108 ? -9.601 11.747 3.979 1.00 66.19 108 GLY A O 1
ATOM 845 N N . ASP A 1 109 ? -11.543 10.848 4.657 1.00 70.75 109 ASP A N 1
ATOM 846 C CA . ASP A 1 109 ? -10.960 9.687 5.331 1.00 70.75 109 ASP A CA 1
ATOM 847 C C . ASP A 1 109 ? -10.282 8.749 4.327 1.00 70.75 109 ASP A C 1
ATOM 849 O O . ASP A 1 109 ? -9.142 8.343 4.537 1.00 70.75 109 ASP A O 1
ATOM 853 N N . PHE A 1 110 ? -10.930 8.474 3.188 1.00 72.62 110 PHE A N 1
ATOM 854 C CA . PHE A 1 110 ? -10.315 7.694 2.112 1.00 72.62 110 PHE A CA 1
ATOM 855 C C . PHE A 1 110 ? -9.070 8.381 1.543 1.00 72.62 110 PHE A C 1
ATOM 857 O O . PHE A 1 110 ? -8.042 7.736 1.375 1.00 72.62 110 PHE A O 1
ATOM 864 N N . LEU A 1 111 ? -9.128 9.690 1.274 1.00 73.12 111 LEU A N 1
ATOM 865 C CA . LEU A 1 111 ? -7.985 10.435 0.743 1.00 73.12 111 LEU A CA 1
ATOM 866 C C . LEU A 1 111 ? -6.831 10.530 1.745 1.00 73.12 111 LEU A C 1
ATOM 868 O O . LEU A 1 111 ? -5.681 10.455 1.328 1.00 73.12 111 LEU A O 1
ATOM 872 N N . ASN A 1 112 ? -7.110 10.639 3.045 1.00 73.69 112 ASN A N 1
ATOM 873 C CA . ASN A 1 112 ? -6.080 10.603 4.085 1.00 73.69 112 ASN A CA 1
ATOM 874 C C . ASN A 1 112 ? -5.393 9.233 4.155 1.00 73.69 112 ASN A C 1
ATOM 876 O O . ASN A 1 112 ? -4.174 9.164 4.277 1.00 73.69 112 ASN A O 1
ATOM 880 N N . LEU A 1 113 ? -6.153 8.143 4.037 1.00 73.50 113 LEU A N 1
ATOM 881 C CA . LEU A 1 113 ? -5.603 6.783 4.034 1.00 73.50 113 LEU A CA 1
ATOM 882 C C . LEU A 1 113 ? -4.903 6.444 2.707 1.00 73.50 113 LEU A C 1
ATOM 884 O O . LEU A 1 113 ? -3.900 5.739 2.696 1.00 73.50 113 LEU A O 1
ATOM 888 N N . ALA A 1 114 ? -5.354 7.014 1.590 1.00 71.00 114 ALA A N 1
ATOM 889 C CA . ALA A 1 114 ? -4.635 6.955 0.322 1.00 71.00 114 ALA A CA 1
ATOM 890 C C . ALA A 1 114 ? -3.332 7.770 0.367 1.00 71.00 114 ALA A C 1
ATOM 892 O O . ALA A 1 114 ? -2.316 7.339 -0.173 1.00 71.00 114 ALA A O 1
ATOM 893 N N . ALA A 1 115 ? -3.338 8.925 1.039 1.00 69.56 115 ALA A N 1
ATOM 894 C CA . ALA A 1 115 ? -2.144 9.731 1.264 1.00 69.56 115 ALA A CA 1
ATOM 895 C C . ALA A 1 115 ? -1.147 9.026 2.191 1.00 69.56 115 ALA A C 1
ATOM 897 O O . ALA A 1 115 ? 0.046 9.092 1.927 1.00 69.56 115 ALA A O 1
ATOM 898 N N . LEU A 1 116 ? -1.613 8.301 3.213 1.00 72.62 116 LEU A N 1
ATOM 899 C CA . LEU A 1 116 ? -0.778 7.401 4.016 1.00 72.62 116 LEU A CA 1
ATOM 900 C C . LEU A 1 116 ? -0.085 6.362 3.124 1.00 72.62 116 LEU A C 1
ATOM 902 O O . LEU A 1 116 ? 1.137 6.220 3.181 1.00 72.62 116 LEU A O 1
ATOM 906 N N . SER A 1 117 ? -0.858 5.731 2.239 1.00 68.00 117 SER A N 1
ATOM 907 C CA . SER A 1 117 ? -0.351 4.680 1.362 1.00 68.00 117 SER A CA 1
ATOM 908 C C . SER A 1 117 ? 0.673 5.169 0.339 1.00 68.00 117 SER A C 1
ATOM 910 O O . SER A 1 117 ? 1.728 4.564 0.148 1.00 68.00 117 SER A O 1
ATOM 912 N N . ALA A 1 118 ? 0.423 6.333 -0.265 1.00 63.41 118 ALA A N 1
ATOM 913 C CA . ALA A 1 118 ? 1.339 6.947 -1.220 1.00 63.41 118 ALA A CA 1
ATOM 914 C C . ALA A 1 118 ? 2.531 7.661 -0.550 1.00 63.41 118 ALA A C 1
ATOM 916 O O . ALA A 1 118 ? 3.650 7.625 -1.060 1.00 63.41 118 ALA A O 1
ATOM 917 N N . GLY A 1 119 ? 2.317 8.333 0.582 1.00 59.22 119 GLY A N 1
ATOM 918 C CA . GLY A 1 119 ? 3.329 9.147 1.264 1.00 59.22 119 GLY A CA 1
ATOM 919 C C . GLY A 1 119 ? 4.422 8.324 1.936 1.00 59.22 119 GLY A C 1
ATOM 920 O O . GLY A 1 119 ? 5.575 8.762 2.024 1.00 59.22 119 GLY A O 1
ATOM 921 N N . ALA A 1 120 ? 4.111 7.083 2.309 1.00 55.59 120 ALA A N 1
ATOM 922 C CA . ALA A 1 120 ? 5.106 6.155 2.814 1.00 55.59 120 ALA A CA 1
ATOM 923 C C . ALA A 1 120 ? 6.153 5.735 1.748 1.00 55.59 120 ALA A C 1
ATOM 925 O O . ALA A 1 120 ? 7.223 5.264 2.130 1.00 55.59 120 ALA A O 1
ATOM 926 N N . ILE A 1 121 ? 5.931 6.007 0.448 1.00 56.91 121 ILE A N 1
ATOM 927 C CA . ILE A 1 121 ? 6.925 5.825 -0.635 1.00 56.91 121 ILE A CA 1
ATOM 928 C C . ILE A 1 121 ? 8.053 6.867 -0.567 1.00 56.91 121 ILE A C 1
ATOM 930 O O . ILE A 1 121 ? 9.193 6.558 -0.907 1.00 56.91 121 ILE A O 1
ATOM 934 N N . SER A 1 122 ? 7.763 8.102 -0.135 1.00 53.44 122 SER A N 1
ATOM 935 C CA . SER A 1 122 ? 8.728 9.207 -0.218 1.00 53.44 122 SER A CA 1
ATOM 936 C C . SER A 1 122 ? 9.550 9.412 1.058 1.00 53.44 122 SER A C 1
ATOM 938 O O . SER A 1 122 ? 10.707 9.808 0.939 1.00 53.44 122 SER A O 1
ATOM 940 N N . VAL A 1 123 ? 8.992 9.198 2.261 1.00 50.31 123 VAL A N 1
ATOM 941 C CA . VAL A 1 123 ? 9.722 9.433 3.534 1.00 50.31 123 VAL A CA 1
ATOM 942 C C . VAL A 1 123 ? 9.201 8.600 4.727 1.00 50.31 123 VAL A C 1
ATOM 944 O O . VAL A 1 123 ? 9.623 8.813 5.859 1.00 50.31 123 VAL A O 1
ATOM 947 N N . GLY A 1 124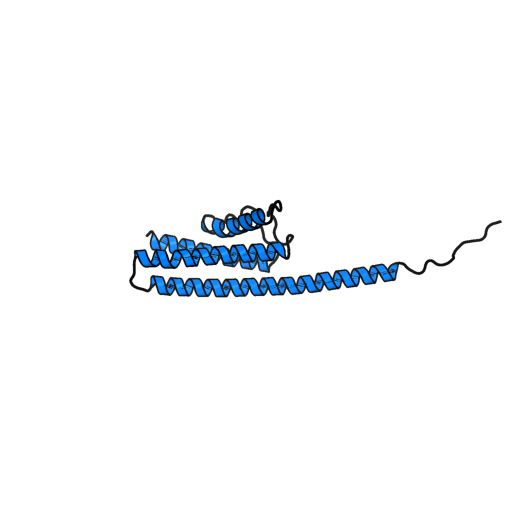 ? 8.283 7.646 4.529 1.00 52.31 124 GLY A N 1
ATOM 948 C CA . GLY A 1 124 ? 7.689 6.909 5.658 1.00 52.31 124 GLY A CA 1
ATOM 949 C C . GLY A 1 124 ? 6.877 7.795 6.618 1.00 52.31 124 GLY A C 1
ATOM 950 O O . GLY A 1 124 ? 6.703 7.444 7.784 1.00 52.31 124 GLY A O 1
ATOM 951 N N . GLU A 1 125 ? 6.396 8.956 6.163 1.00 58.22 125 GLU A N 1
ATOM 952 C CA . GLU A 1 125 ? 5.529 9.805 6.977 1.00 58.22 125 GLU A CA 1
ATOM 953 C C . GLU A 1 125 ? 4.143 9.173 7.086 1.00 58.22 125 GLU A C 1
ATOM 955 O O . GLU A 1 125 ? 3.403 9.081 6.110 1.00 58.22 125 GLU A O 1
ATOM 960 N N . SER A 1 126 ? 3.755 8.781 8.299 1.00 59.38 126 SER A N 1
ATOM 961 C CA . SER A 1 126 ? 2.413 8.251 8.551 1.00 59.38 126 SER A CA 1
ATOM 962 C C . SER A 1 126 ? 1.331 9.340 8.633 1.00 59.38 126 SER A C 1
ATOM 964 O O . SER A 1 126 ? 0.228 9.050 9.072 1.00 59.38 126 SER A O 1
ATOM 966 N N . TYR A 1 127 ? 1.621 10.607 8.293 1.00 63.16 127 TYR A N 1
ATOM 967 C CA . TYR A 1 127 ? 0.719 11.768 8.455 1.00 63.16 127 TYR A CA 1
ATOM 968 C C . TYR A 1 127 ? 0.032 11.868 9.839 1.00 63.16 127 TYR A C 1
ATOM 970 O O . TYR A 1 127 ? -1.067 12.401 9.971 1.00 63.16 127 TYR A O 1
ATOM 978 N N . GLY A 1 128 ? 0.672 11.344 10.892 1.00 62.97 128 GLY A N 1
ATOM 979 C CA . GLY A 1 128 ? 0.092 11.263 12.239 1.00 62.97 128 GLY A CA 1
ATOM 980 C C . GLY A 1 128 ? -0.960 10.160 12.425 1.00 62.97 128 GLY A C 1
ATOM 981 O O . GLY A 1 128 ? -1.562 10.081 13.495 1.00 62.97 128 GLY A O 1
ATOM 982 N N . ILE A 1 129 ? -1.166 9.303 11.422 1.00 70.12 129 ILE A N 1
ATOM 983 C CA . ILE A 1 129 ? -2.061 8.150 11.463 1.00 70.12 129 ILE A CA 1
ATOM 984 C C . ILE A 1 129 ? -1.329 6.957 12.075 1.00 70.12 129 ILE A C 1
ATOM 986 O O . ILE A 1 129 ? -0.271 6.553 11.596 1.00 70.12 129 ILE A O 1
ATOM 990 N N . THR A 1 130 ? -1.885 6.368 13.135 1.00 72.50 130 THR A N 1
ATOM 991 C CA . THR A 1 130 ? -1.295 5.178 13.770 1.00 72.50 130 THR A CA 1
ATOM 992 C C . THR A 1 130 ? -2.333 4.083 13.985 1.00 72.50 130 THR A C 1
ATOM 994 O O . THR A 1 130 ? -3.455 4.344 14.420 1.00 72.50 130 THR A O 1
ATOM 997 N N . ALA A 1 131 ? -1.964 2.835 13.677 1.00 74.31 131 ALA A N 1
ATOM 998 C CA . ALA A 1 131 ? -2.811 1.673 13.930 1.00 74.31 131 ALA A CA 1
ATOM 999 C C . ALA A 1 131 ? -2.682 1.209 15.390 1.00 74.31 131 ALA A C 1
ATOM 1001 O O . ALA A 1 131 ? -1.579 0.957 15.891 1.00 74.31 131 ALA A O 1
ATOM 1002 N N . LYS A 1 132 ? -3.816 1.036 16.075 1.00 76.62 132 LYS A N 1
ATOM 1003 C CA . LYS A 1 132 ? -3.855 0.503 17.448 1.00 76.62 132 LYS A CA 1
ATOM 1004 C C . LYS A 1 132 ? -3.807 -1.015 17.493 1.00 76.62 132 LYS A C 1
ATOM 1006 O O . LYS A 1 132 ? -3.250 -1.584 18.434 1.00 76.62 132 LYS A O 1
ATOM 1011 N N . THR A 1 133 ? -4.404 -1.666 16.503 1.00 75.69 133 THR A N 1
ATOM 1012 C CA . THR A 1 133 ? -4.562 -3.118 16.468 1.00 75.69 133 THR A CA 1
ATOM 1013 C C . THR A 1 133 ? -3.335 -3.802 15.885 1.00 75.69 133 THR A C 1
ATOM 1015 O O . THR A 1 133 ? -2.598 -3.233 15.080 1.00 75.69 133 THR A O 1
ATOM 1018 N N . THR A 1 134 ? -3.089 -5.043 16.309 1.00 77.50 134 THR A N 1
ATOM 1019 C CA . THR A 1 134 ? -1.958 -5.830 15.804 1.00 77.50 134 THR A CA 1
ATOM 1020 C C . THR A 1 134 ? -2.082 -6.076 14.303 1.00 77.50 134 THR A C 1
ATOM 1022 O O . THR A 1 134 ? -1.089 -5.919 13.603 1.00 77.50 134 THR A O 1
ATOM 1025 N N . GLY A 1 135 ? -3.280 -6.390 13.794 1.00 73.81 135 GLY A N 1
ATOM 1026 C CA . GLY A 1 135 ? -3.492 -6.612 12.363 1.00 73.81 135 GLY A CA 1
ATOM 1027 C C . GLY A 1 135 ? -3.234 -5.364 11.522 1.00 73.81 135 GLY A C 1
ATOM 1028 O O . GLY A 1 135 ? -2.539 -5.454 10.517 1.00 73.81 135 GLY A O 1
ATOM 1029 N N . GLY A 1 136 ? -3.688 -4.189 11.971 1.00 77.19 136 GLY A N 1
ATOM 1030 C CA . GLY A 1 136 ? -3.390 -2.922 11.296 1.00 77.19 136 GLY A CA 1
ATOM 1031 C C . GLY A 1 136 ? -1.901 -2.548 11.311 1.00 77.19 136 GLY A C 1
ATOM 1032 O O . GLY A 1 136 ? -1.415 -1.933 10.367 1.00 77.19 136 GLY A O 1
ATOM 1033 N N . LYS A 1 137 ? -1.152 -2.943 12.352 1.00 81.06 137 LYS A N 1
ATOM 1034 C CA . LYS A 1 137 ? 0.311 -2.759 12.404 1.00 81.06 137 LYS A CA 1
ATOM 1035 C C . LYS A 1 137 ? 1.057 -3.674 11.437 1.00 81.06 137 LYS A C 1
ATOM 1037 O O . LYS A 1 137 ? 2.065 -3.248 10.884 1.00 81.06 137 LYS A O 1
ATOM 1042 N N . VAL A 1 138 ? 0.588 -4.911 11.257 1.00 84.19 138 VAL A N 1
ATOM 1043 C CA . VAL A 1 138 ? 1.150 -5.830 10.254 1.00 84.19 138 VAL A CA 1
ATOM 1044 C C . VAL A 1 138 ? 0.924 -5.261 8.858 1.00 84.19 138 VAL A C 1
ATOM 1046 O O . VAL A 1 138 ? 1.885 -5.141 8.108 1.00 84.19 138 VAL A O 1
ATOM 1049 N N . LEU A 1 139 ? -0.286 -4.776 8.577 1.00 83.31 139 LEU A N 1
ATOM 1050 C CA . LEU A 1 139 ? -0.619 -4.171 7.291 1.00 83.31 139 LEU A CA 1
ATOM 1051 C C . LEU A 1 139 ? 0.270 -2.957 6.963 1.00 83.31 139 LEU A C 1
ATOM 1053 O O . LEU A 1 139 ? 0.821 -2.865 5.872 1.00 83.31 139 LEU A O 1
ATOM 1057 N N . LEU A 1 140 ? 0.503 -2.075 7.943 1.00 82.25 140 LEU A N 1
ATOM 1058 C CA . LEU A 1 140 ? 1.445 -0.953 7.804 1.00 82.25 140 LEU A CA 1
ATOM 1059 C C . LEU A 1 140 ? 2.893 -1.410 7.554 1.00 82.25 140 LEU A C 1
ATOM 1061 O O . LEU A 1 140 ? 3.647 -0.744 6.844 1.00 82.25 140 LEU A O 1
ATOM 1065 N N . ALA A 1 141 ? 3.314 -2.524 8.157 1.00 82.62 141 ALA A N 1
ATOM 1066 C CA . ALA A 1 141 ? 4.647 -3.074 7.932 1.00 82.62 141 ALA A CA 1
ATOM 1067 C C . ALA A 1 141 ? 4.783 -3.662 6.517 1.00 82.62 141 ALA A C 1
ATOM 1069 O O . ALA A 1 141 ? 5.811 -3.464 5.871 1.00 82.62 141 ALA A O 1
ATOM 1070 N N . GLU A 1 142 ? 3.750 -4.345 6.023 1.00 84.25 142 GLU A N 1
ATOM 1071 C CA . GLU A 1 142 ? 3.685 -4.862 4.651 1.00 84.25 142 GLU A CA 1
ATOM 1072 C C . GLU A 1 142 ? 3.706 -3.728 3.620 1.00 84.25 142 GLU A C 1
ATOM 1074 O O . GLU A 1 142 ? 4.483 -3.772 2.665 1.00 84.25 142 GLU A O 1
ATOM 1079 N N . GLU A 1 143 ? 2.941 -2.667 3.862 1.00 83.25 143 GLU A N 1
ATOM 1080 C CA . GLU A 1 143 ? 2.963 -1.449 3.054 1.00 83.25 143 GLU A CA 1
ATOM 1081 C C . GLU A 1 143 ? 4.348 -0.778 3.065 1.00 83.25 143 GLU A C 1
ATOM 1083 O O . GLU A 1 143 ? 4.862 -0.367 2.024 1.00 83.25 143 GLU A O 1
ATOM 1088 N N . SER A 1 144 ? 5.024 -0.726 4.217 1.00 82.06 144 SER A N 1
ATOM 1089 C CA . SER A 1 144 ? 6.394 -0.205 4.298 1.00 82.06 144 SER A CA 1
ATOM 1090 C C . SER A 1 144 ? 7.391 -1.032 3.472 1.00 82.06 144 SER A C 1
ATOM 1092 O O .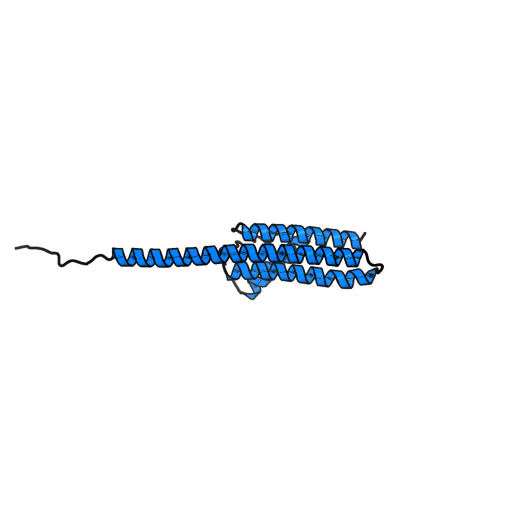 SER A 1 144 ? 8.241 -0.458 2.784 1.00 82.06 144 SER A O 1
ATOM 1094 N N . LEU A 1 145 ? 7.271 -2.365 3.480 1.00 83.75 145 LEU A N 1
ATOM 1095 C CA . LEU A 1 145 ? 8.083 -3.250 2.634 1.00 83.75 145 LEU A CA 1
ATOM 1096 C C . LEU A 1 145 ? 7.807 -3.019 1.146 1.00 83.75 145 LEU A C 1
ATOM 1098 O O . LEU A 1 145 ? 8.746 -2.961 0.347 1.00 83.75 145 LEU A O 1
ATOM 1102 N N . PHE A 1 146 ? 6.538 -2.851 0.774 1.00 85.25 146 PHE A N 1
ATOM 1103 C CA . PHE A 1 146 ? 6.151 -2.521 -0.593 1.00 85.25 146 PHE A CA 1
ATOM 1104 C C . PHE A 1 146 ? 6.754 -1.195 -1.055 1.00 85.25 146 PHE A C 1
ATOM 1106 O O . PHE A 1 146 ? 7.305 -1.100 -2.149 1.00 85.25 146 PHE A O 1
ATOM 1113 N N . ASN A 1 147 ? 6.716 -0.181 -0.202 1.00 84.56 147 ASN A N 1
ATOM 1114 C CA . ASN A 1 147 ? 7.234 1.141 -0.522 1.00 84.56 147 ASN A CA 1
ATOM 1115 C C . ASN A 1 147 ? 8.754 1.138 -0.711 1.00 84.56 147 ASN A C 1
ATOM 1117 O O . ASN A 1 147 ? 9.260 1.756 -1.648 1.00 84.56 147 ASN A O 1
ATOM 1121 N N . LEU A 1 148 ? 9.482 0.363 0.100 1.00 84.38 148 LEU A N 1
ATOM 1122 C CA . LEU A 1 148 ? 10.908 0.104 -0.120 1.00 84.38 148 LEU A CA 1
ATOM 1123 C C . LEU A 1 148 ? 11.166 -0.609 -1.453 1.00 84.38 148 LEU A C 1
ATOM 1125 O O . LEU A 1 148 ? 12.117 -0.268 -2.156 1.00 84.38 148 LEU A O 1
ATOM 1129 N N . PHE A 1 149 ? 10.316 -1.570 -1.823 1.00 85.25 149 PHE A N 1
ATOM 1130 C CA . PHE A 1 149 ? 10.388 -2.238 -3.122 1.00 85.25 149 PHE A CA 1
ATOM 1131 C C . PHE A 1 149 ? 10.165 -1.257 -4.283 1.00 85.25 149 PHE A C 1
ATOM 1133 O O . PHE A 1 149 ? 10.965 -1.234 -5.217 1.00 85.25 149 PHE A O 1
ATOM 1140 N N . VAL A 1 150 ? 9.151 -0.392 -4.210 1.00 84.12 150 VAL A N 1
ATOM 1141 C CA . VAL A 1 150 ? 8.892 0.649 -5.221 1.00 84.12 150 VAL A CA 1
ATOM 1142 C C . VAL A 1 150 ? 10.065 1.624 -5.328 1.00 84.12 150 VAL A C 1
ATOM 1144 O O . VAL A 1 150 ? 10.489 1.953 -6.435 1.00 84.12 150 VAL A O 1
ATOM 1147 N N . LEU A 1 151 ? 10.638 2.048 -4.199 1.00 84.31 151 LEU A N 1
ATOM 1148 C CA . LEU A 1 151 ? 11.815 2.914 -4.186 1.00 84.31 151 LEU A CA 1
ATOM 1149 C C . LEU A 1 151 ? 13.020 2.239 -4.860 1.00 84.31 151 LEU A C 1
ATOM 1151 O O . LEU A 1 151 ? 13.694 2.859 -5.681 1.00 84.31 151 LEU A O 1
ATOM 1155 N N . ALA A 1 152 ? 13.266 0.961 -4.562 1.00 84.12 152 ALA A N 1
ATOM 1156 C CA . ALA A 1 152 ? 14.329 0.187 -5.199 1.00 84.12 152 ALA A CA 1
ATOM 1157 C C . ALA A 1 152 ? 14.115 0.050 -6.716 1.00 84.12 152 ALA A C 1
ATOM 1159 O O . ALA A 1 152 ? 15.072 0.178 -7.481 1.00 84.12 152 ALA A O 1
ATOM 1160 N N . LEU A 1 153 ? 12.869 -0.144 -7.164 1.00 81.88 153 LEU A N 1
ATOM 1161 C CA . LEU A 1 153 ? 12.525 -0.150 -8.588 1.00 81.88 153 LEU A CA 1
ATOM 1162 C C . LEU A 1 153 ? 12.807 1.199 -9.249 1.00 81.88 153 LEU A C 1
ATOM 1164 O O . LEU A 1 153 ? 13.421 1.235 -10.311 1.00 81.88 153 LEU A O 1
ATOM 1168 N N . LEU A 1 154 ? 12.398 2.306 -8.622 1.00 80.56 154 LEU A N 1
ATOM 1169 C CA . LEU A 1 154 ? 12.661 3.649 -9.143 1.00 80.56 154 LEU A CA 1
ATOM 1170 C C . LEU A 1 154 ? 14.164 3.898 -9.303 1.00 80.56 154 LEU A C 1
ATOM 1172 O O . LEU A 1 154 ? 14.587 4.365 -10.358 1.00 80.56 154 LEU A O 1
ATOM 1176 N N . ILE A 1 155 ? 14.975 3.526 -8.306 1.00 81.31 155 ILE A N 1
ATOM 1177 C CA . ILE A 1 155 ? 16.440 3.618 -8.395 1.00 81.31 155 ILE A CA 1
ATOM 1178 C C . ILE A 1 155 ? 16.961 2.760 -9.552 1.00 81.31 155 ILE A C 1
ATOM 1180 O O . ILE A 1 155 ? 17.738 3.255 -10.361 1.00 81.31 155 ILE A O 1
ATOM 1184 N N . SER A 1 156 ? 16.503 1.509 -9.666 1.00 78.81 156 SER A N 1
ATOM 1185 C CA . SER A 1 156 ? 16.930 0.582 -10.724 1.00 78.81 156 SER A CA 1
ATOM 1186 C C . SER A 1 156 ? 16.575 1.039 -12.140 1.00 78.81 156 SER A C 1
ATOM 1188 O O . SER A 1 156 ? 17.144 0.513 -13.093 1.00 78.81 156 SER A O 1
ATOM 1190 N N . PHE A 1 157 ? 15.600 1.930 -12.304 1.00 74.12 157 PHE A N 1
ATOM 1191 C CA . PHE A 1 157 ? 15.252 2.467 -13.616 1.00 74.12 157 PHE A CA 1
ATOM 1192 C C . PHE A 1 157 ? 15.930 3.803 -13.931 1.00 74.12 157 PHE A C 1
ATOM 1194 O O . PHE A 1 157 ? 16.053 4.149 -15.105 1.00 74.12 157 PHE A O 1
ATOM 1201 N N . VAL A 1 158 ? 16.292 4.580 -12.908 1.00 74.38 158 VAL A N 1
ATOM 1202 C CA . VAL A 1 158 ? 16.948 5.887 -13.068 1.00 74.38 158 VAL A CA 1
ATOM 1203 C C . VAL A 1 158 ? 18.462 5.741 -13.239 1.00 74.38 158 VAL A C 1
ATOM 1205 O O . VAL A 1 158 ? 19.051 6.520 -13.988 1.00 74.38 158 VAL A O 1
ATOM 1208 N N . VAL A 1 159 ? 19.077 4.783 -12.534 1.00 65.69 159 VAL A N 1
ATOM 1209 C CA . VAL A 1 159 ? 20.516 4.458 -12.591 1.00 65.69 159 VAL A CA 1
ATOM 1210 C C . VAL A 1 159 ? 20.784 3.435 -13.686 1.00 65.69 159 VAL A C 1
ATOM 1212 O O . VAL A 1 159 ? 21.744 3.658 -14.456 1.00 65.69 159 VAL A O 1
#

pLDDT: mean 70.96, std 14.65, range [37.66, 91.06]

Organism: Desulfosporosinus orientis (strain ATCC 19365 / DSM 765 / NCIMB 8382 / VKM B-1628 / Singapore I) (NCBI:txid768706)

Sequence (159 aa):
MVSSLLRQRKPRENYKNKVNEEVSVQTLETSRGFYKLELFLNILSIIALAGCTAYVYEEIKGDGGIRRFAAVVPTVVIIIFLFASEHYLLYTVCPGCYEGVAGNSAIGDFLNLAALSAGAISVGESYGITAKTTGGKVLLAEESLFNLFVLALLISFVV

Foldseek 3Di:
DDDDDDPDDDDPVVVVVVVVVVVVVVVVVLVVVLVVLLVVLLVVLVVLLVVLVVQLVVLVVDDDAPVSVVVNVVSLVVSLLSLLVSQLVNCVSPVPQKPPQPPPDSVSSSVLSSCCLVVLLPPNDNNRIDGPDPSVVSSSVSSNVSSVVVNVVVVVNVD